Protein AF-A0A7R9MHJ0-F1 (afdb_monomer)

Sequence (118 aa):
MDYHQLRHLTTIITLITLLCNPLKVYGYSQGAPTRACATMVPGHGVPAQTGPADNYALQVEPINGGRDVSVSIVANTGHTFTGFMVQARHAANRQKLIDGVFNEDKHSQIRNCGTDRA

Mean predicted aligned error: 10.91 Å

pLDDT: mean 81.47, std 10.96, range [32.78, 94.31]

Foldseek 3Di:
DDPVVVVVVVVVVVVVVVVPDPPPDDADPVGDDLACLLVVDSVPPDDDDPDDPPFWDWDWAQDPNNPDIDIDIDGDPPDDDPDDRDFDADPVGRSHGDPDDDDDDPRDDDDNNDDPDD

Nearest PDB structures (foldseek):
  7o9m-assembly1_a  TM=5.094E-01  e=6.576E+00  Homo sapiens
  7l20-assembly1_a  TM=3.517E-01  e=1.719E+00  Homo sapiens
  7odt-assembly1_a  TM=3.332E-01  e=1.613E+00  Homo sapiens
  8xt3-assembly1_Lp  TM=3.287E-01  e=2.522E+00  Homo sapiens
  6vmi-assembly1_a  TM=3.223E-01  e=5.429E+00  Homo sapiens

Structure (mmCIF, N/CA/C/O backbone):
data_AF-A0A7R9MHJ0-F1
#
_entry.id   AF-A0A7R9MHJ0-F1
#
loop_
_atom_site.group_PDB
_atom_site.id
_a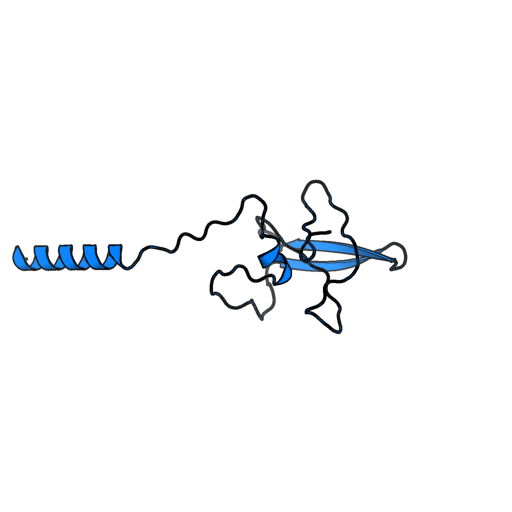tom_site.type_symbol
_atom_site.label_atom_id
_atom_site.label_alt_id
_atom_site.label_comp_id
_atom_site.label_asym_id
_atom_site.label_entity_id
_atom_site.label_seq_id
_atom_site.pdbx_PDB_ins_code
_atom_site.Cartn_x
_atom_site.Cartn_y
_atom_site.Cartn_z
_atom_site.occupancy
_atom_site.B_iso_or_equiv
_atom_site.auth_seq_id
_atom_site.auth_comp_id
_atom_site.auth_asym_id
_atom_site.auth_atom_id
_atom_site.pdbx_PDB_model_num
ATOM 1 N N . MET A 1 1 ? -33.064 -10.184 47.971 1.00 59.81 1 MET A N 1
ATOM 2 C CA . MET A 1 1 ? -31.744 -10.751 47.619 1.00 59.81 1 MET A CA 1
ATOM 3 C C . MET A 1 1 ? -30.946 -10.910 48.896 1.00 59.81 1 MET A C 1
ATOM 5 O O . MET A 1 1 ? -30.852 -9.945 49.639 1.00 59.81 1 MET A O 1
ATOM 9 N N . ASP A 1 2 ? -30.439 -12.111 49.163 1.00 82.69 2 ASP A N 1
ATOM 10 C CA . ASP A 1 2 ? -29.613 -12.404 50.341 1.00 82.69 2 ASP A CA 1
ATOM 11 C C . ASP A 1 2 ? -28.199 -11.812 50.168 1.00 82.69 2 ASP A C 1
ATOM 13 O O . ASP A 1 2 ? -27.657 -11.789 49.059 1.00 82.69 2 ASP A O 1
ATOM 17 N N . TYR A 1 3 ? -27.591 -11.347 51.259 1.00 77.62 3 TYR A N 1
ATOM 18 C CA . TYR A 1 3 ? -26.204 -10.888 51.319 1.00 77.62 3 TYR A CA 1
ATOM 19 C C . TYR A 1 3 ? -25.222 -11.938 50.772 1.00 77.62 3 TYR A C 1
ATOM 21 O O . TYR A 1 3 ? -24.262 -11.588 50.083 1.00 77.62 3 TYR A O 1
ATOM 29 N N . HIS A 1 4 ? -25.499 -13.229 50.988 1.00 75.56 4 HIS A N 1
ATOM 30 C CA . HIS A 1 4 ? -24.720 -14.316 50.391 1.00 75.56 4 HIS A CA 1
ATOM 31 C C . HIS A 1 4 ? -24.814 -14.337 48.858 1.00 75.56 4 HIS A C 1
ATOM 33 O O . HIS A 1 4 ? -23.789 -14.440 48.185 1.00 75.56 4 HIS A O 1
ATOM 39 N N . GLN A 1 5 ? -26.012 -14.159 48.295 1.00 76.75 5 GLN A N 1
ATOM 40 C CA . GLN A 1 5 ? -26.222 -14.083 46.842 1.00 76.75 5 GLN A CA 1
ATOM 41 C C . GLN A 1 5 ? -25.523 -12.859 46.233 1.00 76.75 5 GLN A C 1
ATOM 43 O O . GLN A 1 5 ? -24.905 -12.964 45.175 1.00 76.75 5 GLN A O 1
ATOM 48 N N . LEU A 1 6 ? -25.542 -11.716 46.929 1.00 78.44 6 LEU A N 1
ATOM 49 C CA . LEU A 1 6 ? -24.852 -10.499 46.493 1.00 78.44 6 LEU A CA 1
ATOM 50 C C . LEU A 1 6 ? -23.321 -10.660 46.517 1.00 78.44 6 LEU A C 1
ATOM 52 O O . LEU A 1 6 ? -22.657 -10.227 45.578 1.00 78.44 6 LEU A O 1
ATOM 56 N N . ARG A 1 7 ? -22.760 -11.333 47.538 1.00 85.44 7 ARG A N 1
ATOM 57 C CA . ARG A 1 7 ? -21.326 -11.680 47.613 1.00 85.44 7 ARG A CA 1
ATOM 58 C C . ARG A 1 7 ? -20.900 -12.622 46.491 1.00 85.44 7 ARG A C 1
ATOM 60 O O . ARG A 1 7 ? -19.832 -12.436 45.916 1.00 85.44 7 ARG A O 1
ATOM 67 N N . HIS A 1 8 ? -21.707 -13.628 46.167 1.00 83.00 8 HIS A N 1
ATOM 68 C CA . HIS A 1 8 ? -21.391 -14.542 45.069 1.00 83.00 8 HIS A CA 1
ATOM 69 C C . HIS A 1 8 ? -21.438 -13.833 43.715 1.00 83.00 8 HIS A C 1
ATOM 71 O O . HIS A 1 8 ? -20.518 -13.995 42.915 1.00 83.00 8 HIS A O 1
ATOM 77 N N . LEU A 1 9 ? -22.445 -12.986 43.492 1.00 84.88 9 LEU A N 1
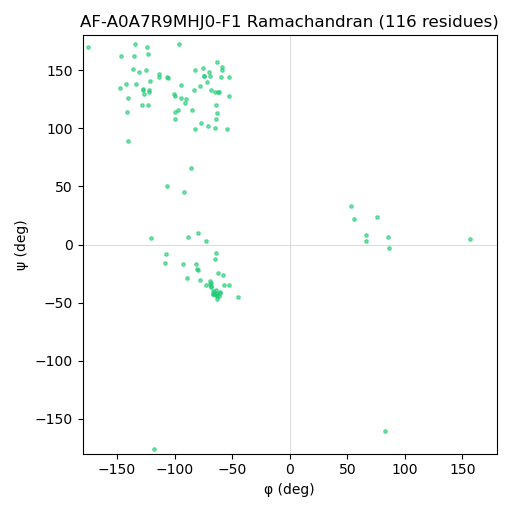ATOM 78 C CA . LEU A 1 9 ? -22.590 -12.231 42.252 1.00 84.88 9 LEU A CA 1
ATOM 79 C C . LEU A 1 9 ? -21.418 -11.262 42.026 1.00 84.88 9 LEU A C 1
ATOM 81 O O . LEU A 1 9 ? -20.855 -11.229 40.934 1.00 84.88 9 LEU A O 1
ATOM 85 N N . THR A 1 10 ? -20.992 -10.524 43.057 1.00 84.44 10 THR A N 1
ATOM 86 C CA . THR A 1 10 ? -19.829 -9.625 42.956 1.00 84.44 10 THR A CA 1
ATOM 87 C C . THR A 1 10 ? -18.530 -10.389 42.729 1.00 84.44 10 THR A C 1
ATOM 89 O O . THR A 1 10 ? -17.728 -9.981 41.890 1.00 84.44 10 THR A O 1
ATOM 92 N N . THR A 1 11 ? -18.337 -11.527 43.401 1.00 87.38 11 THR A N 1
ATOM 93 C CA . THR A 1 11 ? -17.151 -12.378 43.200 1.00 87.38 11 THR A CA 1
ATOM 94 C C . THR A 1 11 ? -17.083 -12.901 41.761 1.00 87.38 11 THR A C 1
ATOM 96 O O . THR A 1 11 ? -16.034 -12.810 41.128 1.00 87.38 11 THR A O 1
ATOM 99 N N . ILE A 1 12 ? -18.210 -13.366 41.206 1.00 89.44 12 ILE A N 1
ATOM 100 C CA . ILE A 1 12 ? -18.307 -13.844 39.817 1.00 89.44 12 ILE A CA 1
ATOM 101 C C . ILE A 1 12 ? -18.023 -12.713 38.821 1.00 89.44 12 ILE A C 1
ATOM 103 O O . ILE A 1 12 ? -17.213 -12.895 37.915 1.00 89.44 12 ILE A O 1
ATOM 107 N N . ILE A 1 13 ? -18.627 -11.533 39.002 1.00 85.94 13 ILE A N 1
ATOM 108 C CA . ILE A 1 13 ? -18.399 -10.376 38.119 1.00 85.94 13 ILE A CA 1
ATOM 109 C C . ILE A 1 13 ? -16.923 -9.954 38.142 1.00 85.94 13 ILE A C 1
ATOM 111 O O . ILE A 1 13 ? -16.354 -9.675 37.090 1.00 85.94 13 ILE A O 1
ATOM 115 N N . THR A 1 14 ? -16.285 -9.966 39.316 1.00 85.81 14 THR A N 1
ATOM 116 C CA . THR A 1 14 ? -14.863 -9.606 39.469 1.00 85.81 14 THR A CA 1
ATOM 117 C C . THR A 1 14 ? -13.936 -10.634 38.809 1.00 85.81 14 THR A C 1
ATOM 119 O O . THR A 1 14 ? -12.935 -10.266 38.203 1.00 85.81 14 THR A O 1
ATOM 122 N N . LEU A 1 15 ? -14.278 -11.927 38.868 1.00 86.00 15 LEU A N 1
ATOM 123 C CA . LEU A 1 15 ? -13.557 -12.986 38.151 1.00 86.00 15 LEU A CA 1
ATOM 124 C C . LEU A 1 15 ? -13.700 -12.848 36.628 1.00 86.00 15 LEU A C 1
ATOM 126 O O . LEU A 1 15 ? -12.712 -12.982 35.908 1.00 86.00 15 LEU A O 1
ATOM 130 N N . ILE A 1 16 ? -14.902 -12.536 36.134 1.00 84.12 16 ILE A N 1
ATOM 131 C CA . ILE A 1 16 ? -15.169 -12.362 34.699 1.00 84.12 16 ILE A CA 1
ATOM 132 C C . ILE A 1 16 ? -14.409 -11.155 34.133 1.00 84.12 16 ILE A C 1
ATOM 134 O O . ILE A 1 16 ? -13.823 -11.262 33.058 1.00 84.12 16 ILE A O 1
ATOM 138 N N . THR A 1 17 ? -14.360 -10.022 34.839 1.00 80.12 17 THR A N 1
ATOM 139 C CA . THR A 1 17 ? -13.605 -8.844 34.374 1.00 80.12 17 THR A CA 1
ATOM 140 C C . THR A 1 17 ? -12.093 -9.069 34.386 1.00 80.12 17 THR A C 1
ATOM 142 O O . THR A 1 17 ? -11.410 -8.571 33.493 1.00 80.12 17 THR A O 1
ATOM 145 N N . LEU A 1 18 ? -11.565 -9.860 35.329 1.00 78.19 18 LEU A N 1
ATOM 146 C CA . LEU A 1 18 ? -10.147 -10.239 35.359 1.00 78.19 18 LEU A CA 1
ATOM 147 C C . LEU A 1 18 ? -9.767 -11.172 34.191 1.00 78.19 18 LEU A C 1
ATOM 149 O O . LEU A 1 18 ? -8.667 -11.070 33.646 1.00 78.19 18 LEU A O 1
ATOM 153 N N . LEU A 1 19 ? -10.681 -12.062 33.790 1.00 79.44 19 LEU A N 1
ATOM 154 C CA . LEU A 1 19 ? -10.499 -12.994 32.670 1.00 79.44 19 LEU A CA 1
ATOM 155 C C . LEU A 1 19 ? -10.683 -12.321 31.298 1.00 79.44 19 LEU A C 1
ATOM 157 O O . LEU A 1 19 ? -10.013 -12.695 30.34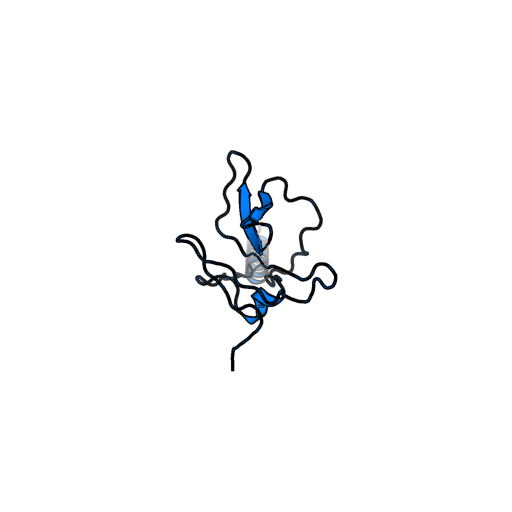0 1.00 79.44 19 LEU A O 1
ATOM 161 N N . CYS A 1 20 ? -11.531 -11.294 31.202 1.00 70.31 20 CYS A N 1
ATOM 162 C CA . CYS A 1 20 ? -11.790 -10.532 29.975 1.00 70.31 20 CYS A CA 1
ATOM 163 C C . CYS A 1 20 ? -10.890 -9.293 29.827 1.00 70.31 20 CYS A C 1
ATOM 165 O O . CYS A 1 20 ? -11.372 -8.223 29.457 1.00 70.31 20 CYS A O 1
ATOM 167 N N . ASN A 1 21 ? -9.582 -9.408 30.080 1.00 66.56 21 ASN A N 1
ATOM 168 C CA . ASN A 1 21 ? -8.657 -8.338 29.701 1.00 66.56 21 ASN A CA 1
ATOM 169 C C . ASN A 1 21 ? -8.666 -8.197 28.168 1.00 66.56 21 ASN A C 1
ATOM 171 O O . ASN A 1 21 ? -8.217 -9.123 27.485 1.00 66.56 21 ASN A O 1
ATOM 175 N N . PRO A 1 22 ? -9.153 -7.078 27.591 1.00 64.56 22 PRO A N 1
ATOM 176 C CA . PRO A 1 22 ? -9.036 -6.888 26.158 1.00 64.56 22 PRO A CA 1
ATOM 177 C C . PRO A 1 22 ? -7.544 -6.803 25.844 1.00 64.56 22 PRO A C 1
ATOM 179 O O . PRO A 1 22 ? -6.844 -5.935 26.372 1.00 64.56 22 PRO A O 1
ATOM 182 N N . LEU A 1 23 ? -7.048 -7.718 25.011 1.00 62.88 23 LEU A N 1
ATOM 183 C CA . LEU A 1 23 ? -5.711 -7.630 24.436 1.00 62.88 23 LEU A CA 1
ATOM 184 C C . LEU A 1 23 ? -5.601 -6.272 23.738 1.00 62.88 23 LEU A C 1
ATOM 186 O O . LEU A 1 23 ? -6.115 -6.078 22.637 1.00 62.88 23 LEU A O 1
ATOM 190 N N . LYS A 1 24 ? -4.975 -5.299 24.406 1.00 60.62 24 LYS A N 1
ATOM 191 C CA . LYS A 1 24 ? -4.668 -4.007 23.800 1.00 60.62 24 LYS A CA 1
ATOM 192 C C . LYS A 1 24 ? -3.556 -4.250 22.795 1.00 60.62 24 LYS A C 1
ATOM 194 O O . LYS A 1 24 ? -2.399 -4.412 23.176 1.00 60.62 24 LYS A O 1
ATOM 199 N N . VAL A 1 25 ? -3.916 -4.308 21.519 1.00 61.09 25 VAL A N 1
ATOM 200 C CA . VAL A 1 25 ? -2.930 -4.356 20.444 1.00 61.09 25 VAL A CA 1
ATOM 201 C C . VAL A 1 25 ? -2.527 -2.924 20.120 1.00 61.09 25 VAL A C 1
ATOM 203 O O . VAL A 1 25 ? -3.355 -2.112 19.711 1.00 61.09 25 VAL A O 1
ATOM 206 N N . TYR A 1 26 ? -1.260 -2.598 20.354 1.00 61.72 26 TYR A N 1
ATOM 207 C CA . TYR A 1 26 ? -0.709 -1.285 20.041 1.00 61.72 26 TYR A CA 1
ATOM 208 C C . TYR A 1 26 ? -0.141 -1.302 18.622 1.00 61.72 26 TYR A C 1
ATOM 210 O O . TYR A 1 26 ? 0.745 -2.096 18.310 1.00 61.72 26 TYR A O 1
ATOM 218 N N . GLY A 1 27 ? -0.648 -0.419 17.762 1.00 66.81 27 GLY A N 1
ATOM 219 C CA . GLY A 1 27 ? -0.001 -0.112 16.490 1.00 66.81 27 GLY A CA 1
ATOM 220 C C . GLY A 1 27 ? 1.237 0.756 16.717 1.00 66.81 27 GLY A C 1
ATOM 221 O O . GLY A 1 27 ? 1.249 1.612 17.601 1.00 66.81 27 GLY A O 1
ATOM 222 N N . TYR A 1 28 ? 2.281 0.560 15.916 1.00 73.12 28 TYR A N 1
ATOM 223 C CA . TYR A 1 28 ? 3.446 1.441 15.938 1.00 73.12 28 TYR A CA 1
ATOM 224 C C . TYR A 1 28 ? 3.128 2.736 15.185 1.00 73.12 28 TYR A C 1
ATOM 226 O O . TYR A 1 28 ? 2.583 2.693 14.082 1.00 73.12 28 TYR A O 1
ATOM 234 N N . SER A 1 29 ? 3.527 3.886 15.737 1.00 72.56 29 SER A N 1
ATOM 235 C CA . SER A 1 29 ? 3.364 5.197 15.082 1.00 72.56 29 SER A CA 1
ATOM 236 C C . SER A 1 29 ? 4.044 5.268 13.712 1.00 72.56 29 SER A C 1
ATOM 238 O O . SER A 1 29 ? 3.603 6.004 12.837 1.00 72.56 29 SER A O 1
ATOM 240 N N . GLN A 1 30 ? 5.082 4.453 13.510 1.00 73.44 30 GLN A N 1
ATOM 241 C CA . GLN A 1 30 ? 5.834 4.356 12.261 1.00 73.44 30 GLN A CA 1
ATOM 242 C C . GLN A 1 30 ? 5.254 3.347 11.255 1.00 73.44 30 GLN A C 1
ATOM 244 O O . GLN A 1 30 ? 5.872 3.108 10.213 1.00 73.44 30 GLN A O 1
ATOM 249 N N . GLY A 1 31 ? 4.085 2.765 11.533 1.00 74.81 31 GLY A N 1
ATOM 250 C CA . GLY A 1 31 ? 3.462 1.737 10.698 1.00 74.81 31 GLY A CA 1
ATOM 251 C C . GLY A 1 31 ? 4.016 0.332 10.958 1.00 74.81 31 GLY A C 1
ATOM 252 O O . GLY A 1 31 ? 4.575 0.053 12.015 1.00 74.81 31 GLY A O 1
ATOM 253 N N . ALA A 1 32 ? 3.832 -0.588 10.009 1.00 77.00 32 ALA A N 1
ATOM 254 C CA . ALA A 1 32 ? 4.217 -1.987 10.194 1.00 77.00 32 ALA A CA 1
ATOM 255 C C . ALA A 1 32 ? 5.743 -2.147 10.406 1.00 77.00 32 ALA A C 1
ATOM 257 O O . ALA A 1 32 ? 6.521 -1.628 9.601 1.00 77.00 32 ALA A O 1
ATOM 258 N N . PRO A 1 33 ? 6.195 -2.897 11.432 1.00 77.81 33 PRO A N 1
ATOM 259 C CA . PRO A 1 33 ? 7.611 -3.219 11.613 1.00 77.81 33 PRO A CA 1
ATOM 260 C C . PRO A 1 33 ? 8.188 -3.960 10.405 1.00 77.81 33 PRO A C 1
ATOM 262 O O . PRO A 1 33 ? 7.488 -4.769 9.796 1.00 77.81 33 PRO A O 1
ATOM 265 N N . THR A 1 34 ? 9.486 -3.793 10.133 1.00 76.56 34 THR A N 1
ATOM 266 C CA . THR A 1 34 ? 10.215 -4.435 9.017 1.00 76.56 34 THR A CA 1
ATOM 267 C C . THR A 1 34 ? 9.905 -5.928 8.863 1.00 76.56 34 THR A C 1
ATOM 269 O O . THR A 1 34 ? 9.609 -6.407 7.769 1.00 76.56 34 THR A O 1
ATOM 272 N N . ARG A 1 35 ? 9.899 -6.672 9.978 1.00 73.00 35 ARG A N 1
ATOM 273 C CA . ARG A 1 35 ? 9.635 -8.122 9.985 1.00 73.00 35 ARG A CA 1
ATOM 274 C C . ARG A 1 35 ? 8.187 -8.486 9.645 1.00 73.00 35 ARG A C 1
ATOM 276 O O . ARG A 1 35 ? 7.949 -9.545 9.077 1.00 73.00 35 ARG A O 1
ATOM 283 N N . ALA A 1 36 ? 7.229 -7.630 9.998 1.00 77.31 36 ALA A N 1
ATOM 284 C CA . ALA A 1 36 ? 5.805 -7.863 9.761 1.00 77.31 36 ALA A CA 1
ATOM 285 C C . ALA A 1 36 ? 5.354 -7.322 8.399 1.00 77.31 36 ALA A C 1
ATOM 287 O O . ALA A 1 36 ? 4.427 -7.853 7.788 1.00 77.31 36 ALA A O 1
ATOM 288 N N . CYS A 1 37 ? 6.018 -6.280 7.891 1.00 81.88 37 CYS A N 1
ATOM 289 C CA . CYS A 1 37 ? 5.618 -5.685 6.629 1.00 81.88 37 CYS A CA 1
ATOM 290 C C . CYS A 1 37 ? 5.896 -6.630 5.453 1.00 81.88 37 CYS A C 1
ATOM 292 O O . CYS A 1 37 ? 5.055 -6.737 4.570 1.00 81.88 37 CYS A O 1
ATOM 294 N N . ALA A 1 38 ? 6.969 -7.433 5.486 1.00 81.06 38 ALA A N 1
ATOM 295 C CA . ALA A 1 38 ? 7.246 -8.452 4.463 1.00 81.06 38 ALA A CA 1
ATOM 296 C C . ALA A 1 38 ? 6.114 -9.487 4.288 1.00 81.06 38 ALA A C 1
ATOM 298 O O . ALA A 1 38 ? 5.855 -9.939 3.172 1.00 81.06 38 ALA A O 1
ATOM 299 N N . THR A 1 39 ? 5.423 -9.860 5.369 1.00 80.81 39 THR A N 1
ATOM 300 C CA . THR A 1 39 ? 4.337 -10.852 5.327 1.00 80.81 39 THR A CA 1
ATOM 301 C C . THR A 1 39 ? 2.960 -10.223 5.130 1.00 80.81 39 THR A C 1
ATOM 303 O O . THR A 1 39 ? 2.035 -10.935 4.753 1.00 80.81 39 THR A O 1
ATOM 306 N N . MET A 1 40 ? 2.812 -8.911 5.362 1.00 80.62 40 MET A N 1
ATOM 307 C CA . MET A 1 40 ? 1.519 -8.211 5.432 1.00 80.62 40 MET A CA 1
ATOM 308 C C . MET A 1 40 ? 0.561 -8.814 6.477 1.00 80.62 40 MET A C 1
ATOM 310 O O . MET A 1 40 ? -0.650 -8.626 6.383 1.00 80.62 40 MET A O 1
ATOM 314 N N . VAL A 1 41 ? 1.077 -9.544 7.475 1.00 78.94 41 VAL A N 1
ATOM 315 C CA . VAL A 1 41 ? 0.260 -10.174 8.521 1.00 78.94 41 VAL A CA 1
ATOM 316 C C . VAL A 1 41 ? 0.297 -9.293 9.771 1.00 78.94 41 VAL A C 1
ATOM 318 O O . VAL A 1 41 ? 1.320 -9.267 10.457 1.00 78.94 41 VAL A O 1
ATOM 321 N N . PRO A 1 42 ? -0.799 -8.592 10.121 1.00 69.94 42 PRO A N 1
ATOM 322 C CA . PRO A 1 42 ? -0.811 -7.672 11.259 1.00 69.94 42 PRO A CA 1
ATOM 323 C C . PRO A 1 42 ? -0.807 -8.376 12.629 1.00 69.94 42 PRO A C 1
ATOM 325 O O . PRO A 1 42 ? -0.879 -7.715 13.654 1.00 69.94 42 PRO A O 1
ATOM 328 N N . GLY A 1 43 ? -0.734 -9.711 12.689 1.00 71.69 43 GLY A N 1
ATOM 329 C CA . GLY A 1 43 ? -0.691 -10.459 13.954 1.00 71.69 43 GLY A CA 1
ATOM 330 C C . GLY A 1 43 ? -1.975 -10.365 14.791 1.00 71.69 43 GLY A C 1
ATOM 331 O O . GLY A 1 43 ? -2.007 -10.848 15.915 1.00 71.69 43 GLY A O 1
ATOM 332 N N . HIS A 1 44 ? -3.048 -9.783 14.248 1.00 70.12 44 HIS A N 1
ATOM 333 C CA . HIS A 1 44 ? -4.321 -9.544 14.939 1.00 70.12 44 HIS A CA 1
ATOM 334 C C . HIS A 1 44 ? -5.229 -10.785 15.034 1.00 70.12 44 HIS A C 1
ATOM 336 O O . HIS A 1 44 ? -6.396 -10.662 15.390 1.00 70.12 44 HIS A O 1
ATOM 342 N N . GLY A 1 45 ? -4.729 -11.975 14.677 1.00 72.81 45 GLY A N 1
ATOM 343 C CA . GLY A 1 45 ? -5.470 -13.241 14.771 1.00 72.81 45 GLY A CA 1
ATOM 344 C C . GLY A 1 45 ? -6.684 -13.367 13.842 1.00 72.81 45 GLY A C 1
ATOM 345 O O . GLY A 1 45 ? -7.378 -14.378 13.889 1.00 72.81 45 GLY A O 1
ATOM 346 N N . VAL A 1 46 ? -6.940 -12.370 12.992 1.00 79.25 46 VAL A N 1
ATOM 347 C CA . VAL A 1 46 ? -8.015 -12.392 11.998 1.00 79.25 46 VAL A CA 1
ATOM 348 C C . VAL A 1 46 ? -7.482 -12.882 10.648 1.00 79.25 46 VAL A C 1
ATOM 350 O O . VAL A 1 46 ? -6.389 -12.469 10.242 1.00 79.25 46 VAL A O 1
ATOM 353 N N . PRO A 1 47 ? -8.217 -13.757 9.939 1.00 80.75 47 PRO A N 1
ATOM 354 C CA . PRO A 1 47 ? -7.856 -14.155 8.586 1.00 80.75 47 PRO A CA 1
ATOM 355 C C . PRO A 1 47 ? -7.796 -12.957 7.636 1.00 80.75 47 PRO A C 1
ATOM 357 O O . PRO A 1 47 ? -8.499 -11.962 7.818 1.00 80.75 47 PRO A O 1
ATOM 360 N N . ALA A 1 48 ? -6.977 -13.076 6.592 1.00 80.56 48 ALA A N 1
ATOM 361 C CA . ALA A 1 48 ? -6.972 -12.102 5.510 1.00 80.56 48 ALA A CA 1
ATOM 362 C C . ALA A 1 48 ? -8.355 -12.032 4.846 1.00 80.56 48 ALA A C 1
ATOM 364 O O . ALA A 1 48 ? -9.029 -13.051 4.676 1.00 80.56 48 ALA A O 1
ATOM 365 N N . GLN A 1 49 ? -8.753 -10.830 4.435 1.00 82.31 49 GLN A N 1
ATOM 366 C CA . GLN A 1 49 ? -9.954 -10.648 3.630 1.00 82.31 49 GLN A CA 1
ATOM 367 C C . GLN A 1 49 ? -9.803 -11.390 2.293 1.00 82.31 49 GLN A C 1
ATOM 369 O O . GLN A 1 49 ? -8.787 -11.252 1.612 1.00 82.31 49 GLN A O 1
ATOM 374 N N . THR A 1 50 ? -10.817 -12.169 1.914 1.00 82.81 50 THR A N 1
ATOM 375 C CA . THR A 1 50 ? -10.834 -12.961 0.669 1.00 82.81 50 THR A CA 1
ATOM 376 C C . THR A 1 50 ? -11.792 -12.417 -0.393 1.00 82.81 50 THR A C 1
ATOM 378 O O . THR A 1 50 ? -11.683 -12.802 -1.555 1.00 82.81 50 THR A O 1
ATOM 381 N N . GLY A 1 51 ? -12.719 -11.534 -0.010 1.00 81.06 51 GLY A N 1
ATOM 382 C CA . GLY A 1 51 ? -13.671 -10.880 -0.908 1.00 81.06 51 GLY A CA 1
ATOM 383 C C . GLY A 1 51 ? -13.221 -9.486 -1.369 1.00 81.06 51 GLY A C 1
ATOM 384 O O . GLY A 1 51 ? -12.225 -8.958 -0.857 1.00 81.06 51 GLY A O 1
ATOM 385 N N . PRO A 1 52 ? -13.955 -8.875 -2.317 1.00 76.31 52 PRO A N 1
ATOM 386 C CA . PRO A 1 52 ? -13.724 -7.499 -2.747 1.00 76.31 52 PRO A CA 1
ATOM 387 C C . PRO A 1 52 ? -13.702 -6.530 -1.562 1.00 76.31 52 PRO A C 1
ATOM 389 O O . PRO A 1 52 ? -14.427 -6.701 -0.584 1.00 76.31 52 PRO A O 1
ATOM 392 N N . ALA A 1 53 ? -12.850 -5.510 -1.638 1.00 80.44 53 ALA A N 1
ATOM 393 C CA . ALA A 1 53 ? -12.954 -4.370 -0.742 1.00 80.44 53 ALA A CA 1
ATOM 394 C C . ALA A 1 53 ? -14.011 -3.424 -1.321 1.00 80.44 53 ALA A C 1
ATOM 396 O O . ALA A 1 53 ? -13.724 -2.671 -2.244 1.00 80.44 53 ALA A O 1
ATOM 397 N N . ASP A 1 54 ? -15.235 -3.472 -0.796 1.00 80.19 54 ASP A N 1
ATOM 398 C CA . ASP A 1 54 ? -16.364 -2.743 -1.395 1.00 80.19 54 ASP A CA 1
ATOM 399 C C . ASP A 1 54 ? -16.170 -1.221 -1.404 1.00 80.19 54 ASP A C 1
ATOM 401 O O . ASP A 1 54 ? -16.737 -0.536 -2.247 1.00 80.19 54 ASP A O 1
ATOM 405 N N . ASN A 1 55 ? -15.344 -0.694 -0.494 1.00 87.75 55 ASN A N 1
ATOM 406 C CA . ASN A 1 55 ? -15.165 0.744 -0.281 1.00 87.75 55 ASN A CA 1
ATOM 407 C C . ASN A 1 55 ? -13.834 1.304 -0.788 1.00 87.75 55 ASN A C 1
ATOM 409 O O . ASN A 1 55 ? -13.658 2.523 -0.759 1.00 87.75 55 ASN A O 1
ATOM 413 N N . TYR A 1 56 ? -12.900 0.447 -1.211 1.00 90.19 56 TYR A N 1
ATOM 414 C CA . TYR A 1 56 ? -11.551 0.860 -1.597 1.00 90.19 56 TYR A CA 1
ATOM 415 C C . TYR A 1 56 ? -11.051 0.058 -2.794 1.00 90.19 56 TYR A C 1
ATOM 417 O O . TYR A 1 56 ? -11.186 -1.163 -2.824 1.00 90.19 56 TYR A O 1
ATOM 425 N N . ALA A 1 57 ? -10.395 0.721 -3.742 1.00 88.69 57 ALA A N 1
ATOM 426 C CA . ALA A 1 57 ? -9.785 0.058 -4.887 1.00 88.69 57 ALA A CA 1
ATOM 427 C C . ALA A 1 57 ? -8.339 0.506 -5.096 1.00 88.69 57 ALA A C 1
ATOM 429 O O . ALA A 1 57 ? -7.972 1.649 -4.821 1.00 88.69 57 ALA A O 1
ATOM 430 N N . LEU A 1 58 ? -7.527 -0.416 -5.613 1.00 89.44 58 LEU A N 1
ATOM 431 C 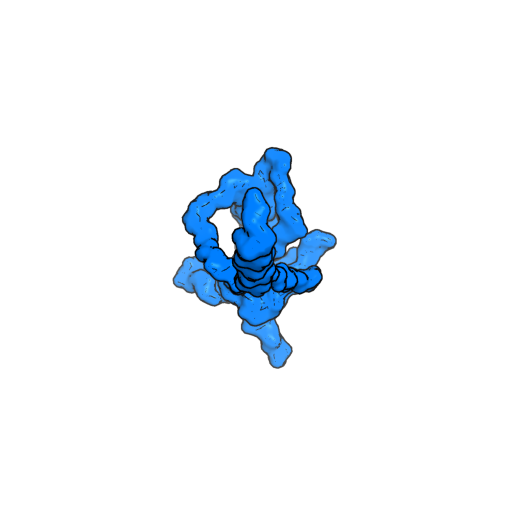CA . LEU A 1 58 ? -6.189 -0.125 -6.108 1.00 89.44 58 LEU A CA 1
ATOM 432 C C . LEU A 1 58 ? -6.267 0.054 -7.625 1.00 89.44 58 LEU A C 1
ATOM 434 O O . LEU A 1 58 ? -6.595 -0.890 -8.343 1.00 89.44 58 LEU A O 1
ATOM 438 N N . GLN A 1 59 ? -5.967 1.254 -8.102 1.00 91.50 59 GLN A N 1
ATOM 439 C CA . GLN A 1 59 ? -5.848 1.563 -9.522 1.00 91.50 59 GLN A CA 1
ATOM 440 C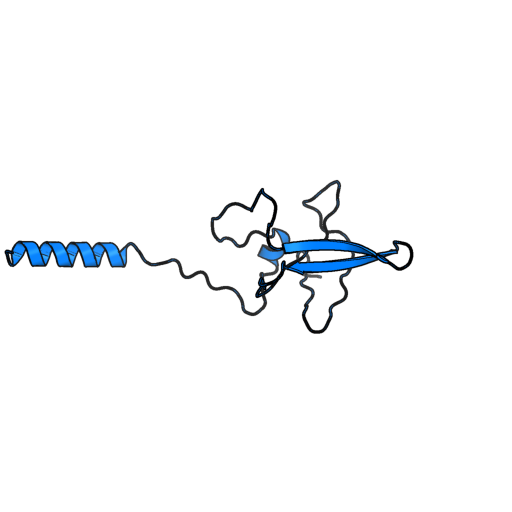 C . GLN A 1 59 ? -4.368 1.594 -9.892 1.00 91.50 59 GLN A C 1
ATOM 442 O O . GLN A 1 59 ? -3.566 2.230 -9.207 1.00 91.50 59 GLN A O 1
ATOM 447 N N . VAL A 1 60 ? -4.007 0.867 -10.947 1.00 91.50 60 VAL A N 1
ATOM 448 C CA . VAL A 1 60 ? -2.628 0.761 -11.430 1.00 91.50 60 VAL A CA 1
ATOM 449 C C . VAL A 1 60 ? -2.617 1.077 -12.914 1.00 91.50 60 VAL A C 1
ATOM 451 O O . VAL A 1 60 ? -3.266 0.383 -13.695 1.00 91.50 60 VAL A O 1
ATOM 454 N N . GLU A 1 61 ? -1.870 2.105 -13.296 1.00 94.06 61 GLU A N 1
ATOM 455 C CA . GLU A 1 61 ? -1.816 2.592 -14.674 1.00 94.06 61 GLU A CA 1
ATOM 456 C C . GLU A 1 61 ? -0.365 2.659 -15.162 1.00 94.06 61 GLU A C 1
ATOM 458 O O . GLU A 1 61 ? 0.485 3.231 -14.473 1.00 94.06 61 GLU A O 1
ATOM 463 N N . PRO A 1 62 ? -0.037 2.090 -16.336 1.00 93.75 62 PRO A N 1
ATOM 464 C CA . PRO A 1 62 ? 1.289 2.236 -16.914 1.00 93.75 62 PRO A CA 1
ATOM 465 C C . PRO A 1 62 ? 1.508 3.683 -17.358 1.00 93.75 62 PRO A C 1
ATOM 467 O O . PRO A 1 62 ? 0.689 4.266 -18.067 1.00 93.75 62 PRO A O 1
ATOM 470 N N . ILE A 1 63 ? 2.655 4.244 -16.996 1.00 94.31 63 ILE A N 1
ATOM 471 C CA . ILE A 1 63 ? 3.087 5.580 -17.414 1.00 94.31 63 ILE A CA 1
ATOM 472 C C . ILE A 1 63 ? 4.461 5.481 -18.088 1.00 94.31 63 ILE A C 1
ATOM 474 O O . ILE A 1 63 ? 5.098 4.426 -18.091 1.00 94.31 63 ILE A O 1
ATOM 478 N N . ASN A 1 64 ? 4.925 6.564 -18.716 1.00 91.88 64 ASN A N 1
ATOM 479 C CA . ASN A 1 64 ? 6.257 6.625 -19.341 1.00 91.88 64 ASN A CA 1
ATOM 480 C C . ASN A 1 64 ? 6.544 5.487 -20.345 1.00 91.88 64 ASN A C 1
ATOM 482 O O . ASN A 1 64 ? 7.686 5.027 -20.472 1.00 91.88 64 ASN A O 1
ATOM 486 N N . GLY A 1 65 ? 5.504 5.033 -21.055 1.00 90.12 65 GLY A N 1
ATOM 487 C CA . GLY A 1 65 ? 5.580 3.914 -21.999 1.00 90.12 65 GLY A CA 1
ATOM 488 C C . GLY A 1 65 ? 5.640 2.534 -21.335 1.00 90.12 65 GLY A C 1
ATOM 489 O O . GLY A 1 65 ? 6.173 1.606 -21.932 1.00 90.12 65 GLY A O 1
ATOM 490 N N . GLY A 1 66 ? 5.145 2.400 -20.099 1.00 88.38 66 GLY A N 1
ATOM 491 C CA . GLY A 1 66 ? 5.125 1.141 -19.344 1.00 88.38 66 GLY A CA 1
ATOM 492 C C . GLY A 1 66 ? 6.408 0.846 -18.566 1.00 88.38 66 GLY A C 1
ATOM 493 O O . GLY A 1 66 ? 6.533 -0.235 -17.99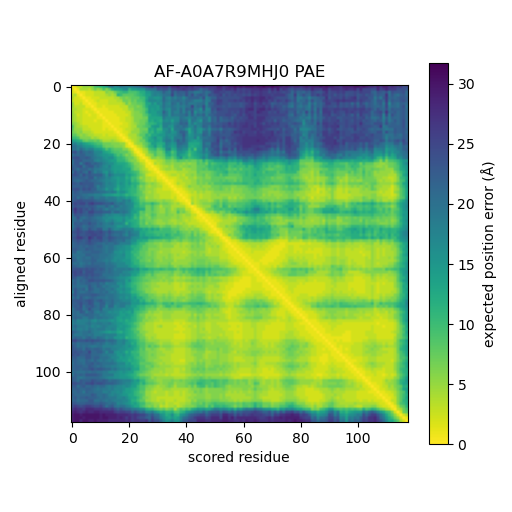9 1.00 88.38 66 GLY A O 1
ATOM 494 N N . ARG A 1 67 ? 7.356 1.791 -18.532 1.00 88.50 67 ARG A N 1
ATOM 495 C CA . ARG A 1 67 ? 8.564 1.690 -17.697 1.00 88.50 67 ARG A CA 1
ATOM 496 C C . ARG A 1 67 ? 8.254 1.884 -16.219 1.00 88.50 67 ARG A C 1
ATOM 498 O O . ARG A 1 67 ? 8.849 1.210 -15.388 1.00 88.50 67 ARG A O 1
ATOM 505 N N . ASP A 1 68 ? 7.289 2.752 -15.936 1.00 92.31 68 ASP A N 1
ATOM 506 C CA . ASP A 1 68 ? 6.826 3.042 -14.588 1.00 92.31 68 ASP A CA 1
ATOM 507 C C . ASP A 1 68 ? 5.322 2.776 -14.491 1.00 92.31 68 ASP A C 1
ATOM 509 O O . ASP A 1 68 ? 4.607 2.700 -15.498 1.00 92.31 68 ASP A O 1
ATOM 513 N N . VAL A 1 69 ? 4.831 2.672 -13.260 1.00 92.25 69 VAL A N 1
ATOM 514 C CA . VAL A 1 69 ? 3.405 2.532 -12.966 1.00 92.25 69 VAL A CA 1
ATOM 515 C C . VAL A 1 69 ? 2.976 3.587 -11.957 1.00 92.25 69 VAL A C 1
ATOM 517 O O . VAL A 1 69 ? 3.639 3.800 -10.943 1.00 92.25 69 VAL A O 1
ATOM 520 N N . SER A 1 70 ? 1.852 4.240 -12.234 1.00 92.44 70 SER A N 1
ATOM 521 C CA . SER A 1 70 ? 1.135 5.046 -11.254 1.00 92.44 70 SER A CA 1
ATOM 522 C C . SER A 1 70 ? 0.242 4.128 -10.428 1.00 92.44 70 SER A C 1
ATOM 524 O O . SER A 1 70 ? -0.458 3.280 -10.983 1.00 92.44 70 SER A O 1
ATOM 526 N N . VAL A 1 71 ? 0.277 4.279 -9.105 1.00 91.06 71 VAL A N 1
ATOM 527 C CA . VAL A 1 71 ? -0.523 3.482 -8.170 1.00 91.06 71 VAL A CA 1
ATOM 528 C C . VAL A 1 71 ? -1.365 4.431 -7.330 1.00 91.06 71 VAL A C 1
ATOM 530 O O . VAL A 1 71 ? -0.824 5.269 -6.614 1.00 91.06 71 VAL A O 1
ATOM 533 N N . SER A 1 72 ? -2.685 4.284 -7.403 1.00 91.12 72 SER A N 1
ATOM 534 C CA . SER A 1 72 ? -3.646 5.091 -6.648 1.00 91.12 72 SER A CA 1
ATOM 535 C C . SER A 1 72 ? -4.531 4.202 -5.782 1.00 91.12 72 SER A C 1
ATOM 537 O O . SER A 1 72 ? -5.072 3.202 -6.254 1.00 91.12 72 SER A O 1
ATOM 539 N N . ILE A 1 73 ? -4.699 4.573 -4.512 1.00 90.31 73 ILE A N 1
ATOM 540 C CA . ILE A 1 73 ? -5.702 3.974 -3.625 1.00 90.31 73 ILE A CA 1
ATOM 541 C C . ILE A 1 73 ? -6.888 4.923 -3.595 1.00 90.31 73 ILE A C 1
ATOM 543 O O . ILE A 1 73 ? -6.781 6.044 -3.098 1.00 90.31 73 ILE A O 1
ATOM 547 N N . VAL A 1 74 ? -8.013 4.473 -4.131 1.00 90.06 74 VAL A N 1
ATOM 548 C CA . VAL A 1 74 ? -9.241 5.262 -4.195 1.00 90.06 74 VAL A CA 1
ATOM 549 C C . VAL A 1 74 ? -10.250 4.733 -3.189 1.00 90.06 74 VAL A C 1
ATOM 551 O O . VAL A 1 74 ? -10.323 3.528 -2.954 1.00 90.06 74 VAL A O 1
ATOM 554 N N . ALA A 1 75 ? -11.021 5.640 -2.596 1.00 91.38 75 ALA A N 1
ATOM 555 C CA . ALA A 1 75 ? -12.129 5.316 -1.710 1.00 91.38 75 ALA A CA 1
ATOM 556 C C . ALA A 1 75 ? -13.452 5.745 -2.353 1.00 91.38 75 ALA A C 1
ATOM 558 O O . ALA A 1 75 ? -13.503 6.758 -3.057 1.00 91.38 75 ALA A O 1
ATOM 559 N N . ASN A 1 76 ? -14.524 5.000 -2.090 1.00 89.25 76 ASN A N 1
ATOM 560 C CA . ASN A 1 76 ? -15.869 5.408 -2.487 1.00 89.25 76 ASN A CA 1
ATOM 561 C C . ASN A 1 76 ? -16.279 6.710 -1.783 1.00 89.25 76 ASN A C 1
ATOM 563 O O . ASN A 1 76 ? -15.783 7.043 -0.704 1.00 89.25 76 ASN A O 1
ATOM 567 N N . THR A 1 77 ? -17.229 7.440 -2.370 1.00 87.38 77 THR A N 1
ATOM 568 C CA . THR A 1 77 ? -17.753 8.685 -1.794 1.00 87.38 77 THR A CA 1
ATOM 569 C C . THR A 1 77 ? -18.214 8.478 -0.349 1.00 87.38 77 THR A C 1
ATOM 571 O O . THR A 1 77 ? -19.004 7.584 -0.066 1.00 87.38 77 THR A O 1
ATOM 574 N N . GLY A 1 78 ? -17.724 9.321 0.564 1.00 89.19 78 GLY A N 1
ATOM 575 C CA . GLY A 1 78 ? -18.050 9.249 1.992 1.00 89.19 78 GLY A CA 1
ATOM 576 C C . GLY A 1 78 ? -17.169 8.300 2.812 1.00 89.19 78 GLY A C 1
ATOM 577 O O . GLY A 1 78 ? -17.310 8.268 4.032 1.00 89.19 78 GLY A O 1
ATOM 578 N N . HIS A 1 79 ? -16.235 7.579 2.183 1.00 89.94 79 HIS A N 1
ATOM 579 C CA . HIS A 1 79 ? -15.281 6.709 2.867 1.00 89.94 79 HIS A CA 1
ATOM 580 C C . HIS A 1 79 ? -13.879 7.318 2.892 1.00 89.94 79 HIS A C 1
ATOM 582 O O . HIS A 1 79 ? -13.423 7.937 1.932 1.00 89.94 79 HIS A O 1
ATOM 588 N N . THR A 1 80 ? -13.175 7.110 4.000 1.00 89.88 80 THR A N 1
ATOM 589 C CA . THR A 1 80 ? -11.777 7.505 4.182 1.00 89.88 80 THR A CA 1
ATOM 590 C C . THR A 1 80 ? -11.015 6.373 4.858 1.00 89.88 80 THR A C 1
ATOM 592 O O . THR A 1 80 ? -11.583 5.588 5.617 1.00 89.88 80 THR A O 1
ATOM 595 N N . PHE A 1 81 ? -9.716 6.285 4.587 1.00 86.00 81 PHE A N 1
ATOM 596 C CA . PHE A 1 81 ? -8.808 5.391 5.298 1.00 86.00 81 PHE A CA 1
ATOM 597 C C . PHE A 1 81 ? -7.807 6.220 6.105 1.00 86.00 81 PHE A C 1
ATOM 599 O O . PHE A 1 81 ? -7.362 7.279 5.670 1.00 86.00 81 PHE A O 1
ATOM 606 N N . THR A 1 82 ? -7.434 5.731 7.287 1.00 83.81 82 THR A N 1
ATOM 607 C CA . THR A 1 82 ? -6.469 6.416 8.167 1.00 83.81 82 THR A CA 1
ATOM 608 C C . THR A 1 82 ? -5.019 6.168 7.745 1.00 83.81 82 THR A C 1
ATOM 610 O O . THR A 1 82 ? -4.122 6.923 8.102 1.00 83.81 82 THR A O 1
ATOM 613 N N . GLY A 1 83 ? -4.773 5.099 6.990 1.00 84.31 83 GLY A N 1
ATOM 614 C CA . GLY A 1 83 ? -3.449 4.739 6.504 1.00 84.31 83 GLY A CA 1
ATOM 615 C C . GLY A 1 83 ? -3.503 3.543 5.566 1.00 84.31 83 GLY A C 1
ATOM 616 O O . GLY A 1 83 ? -4.533 2.880 5.442 1.00 84.31 83 GLY A O 1
ATOM 617 N N . PHE A 1 84 ? -2.382 3.275 4.906 1.00 87.00 84 PHE A N 1
ATOM 618 C CA . PHE A 1 84 ? -2.251 2.187 3.949 1.00 87.00 84 PHE A CA 1
ATOM 619 C C . PHE A 1 84 ? -0.846 1.588 3.978 1.00 87.00 84 PHE A C 1
ATOM 621 O O . PHE A 1 84 ? 0.107 2.193 4.467 1.00 87.00 84 PHE A O 1
ATOM 628 N N . MET A 1 85 ? -0.728 0.386 3.422 1.00 87.31 85 MET A N 1
ATOM 629 C CA . MET A 1 85 ? 0.542 -0.255 3.107 1.00 87.31 85 MET A CA 1
ATOM 630 C C . MET A 1 85 ? 0.383 -0.960 1.763 1.00 87.31 85 MET A C 1
ATOM 632 O O . MET A 1 85 ? -0.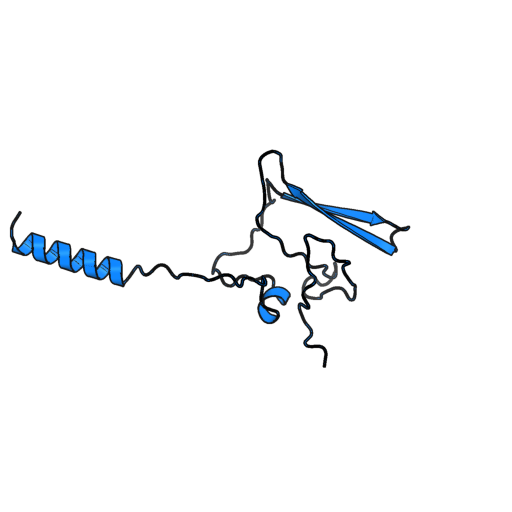543 -1.750 1.587 1.00 87.31 85 MET A O 1
ATOM 636 N N . VAL A 1 86 ? 1.272 -0.664 0.818 1.00 88.88 86 VAL A N 1
ATOM 637 C CA . VAL A 1 86 ? 1.270 -1.258 -0.523 1.00 88.88 86 VAL A CA 1
ATOM 638 C C . VAL A 1 86 ? 2.593 -1.966 -0.754 1.00 88.88 86 VAL A C 1
ATOM 640 O O . VAL A 1 86 ? 3.652 -1.489 -0.355 1.00 88.88 86 VAL A O 1
ATOM 643 N N . GLN A 1 87 ? 2.518 -3.121 -1.409 1.00 90.06 87 GLN A N 1
ATOM 644 C CA . GLN A 1 87 ? 3.676 -3.871 -1.862 1.00 90.06 87 GLN A CA 1
ATOM 645 C C . GLN A 1 87 ? 3.474 -4.309 -3.297 1.00 90.06 87 GLN A C 1
ATOM 647 O O . GLN A 1 87 ? 2.409 -4.810 -3.659 1.00 90.06 87 GLN A O 1
ATOM 652 N N . ALA A 1 88 ? 4.533 -4.196 -4.083 1.00 89.94 88 ALA A N 1
ATOM 653 C CA . ALA A 1 88 ? 4.578 -4.791 -5.399 1.00 89.94 88 ALA A CA 1
ATOM 654 C C . ALA A 1 88 ? 5.239 -6.176 -5.311 1.00 89.94 88 ALA A C 1
ATOM 656 O O . ALA A 1 88 ? 6.327 -6.349 -4.755 1.00 89.94 88 ALA A O 1
ATOM 657 N N . ARG A 1 89 ? 4.538 -7.189 -5.824 1.00 90.44 89 ARG A N 1
ATOM 658 C CA . ARG A 1 89 ? 4.916 -8.606 -5.748 1.00 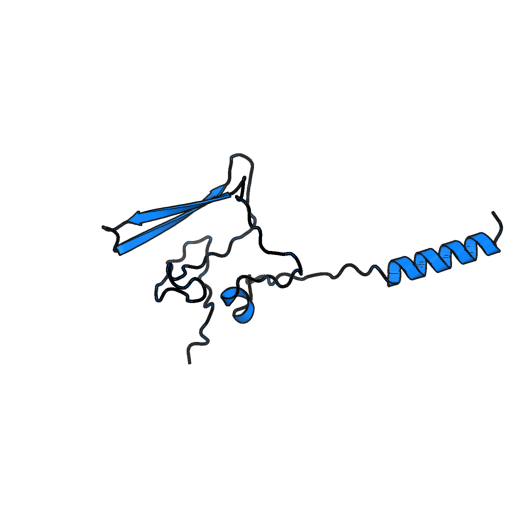90.44 89 ARG A CA 1
ATOM 659 C C . ARG A 1 89 ? 4.966 -9.212 -7.140 1.00 90.44 89 ARG A C 1
ATOM 661 O O . ARG A 1 89 ? 4.227 -8.799 -8.031 1.00 90.44 89 ARG A O 1
ATOM 668 N N . HIS A 1 90 ? 5.823 -10.211 -7.320 1.00 91.12 90 HIS A N 1
ATOM 669 C CA . HIS A 1 90 ? 5.939 -10.906 -8.594 1.00 91.12 90 HIS A CA 1
ATOM 670 C C . HIS A 1 90 ? 4.638 -11.656 -8.919 1.00 91.12 90 HIS A C 1
ATOM 672 O O . HIS A 1 90 ? 4.129 -12.416 -8.094 1.00 91.12 90 HIS A O 1
ATOM 678 N N . ALA A 1 91 ? 4.116 -11.493 -10.138 1.00 89.56 91 ALA A N 1
ATOM 679 C CA . ALA A 1 91 ? 2.832 -12.080 -10.531 1.00 89.56 91 ALA A CA 1
ATOM 680 C C . ALA A 1 91 ? 2.830 -13.617 -10.441 1.00 89.56 91 ALA A C 1
ATOM 682 O O . ALA A 1 91 ? 1.882 -14.203 -9.919 1.00 89.56 91 ALA A O 1
ATOM 683 N N . ALA A 1 92 ? 3.920 -14.263 -10.876 1.00 93.06 92 ALA A N 1
ATOM 684 C CA . ALA A 1 92 ? 4.064 -15.722 -10.819 1.00 93.06 92 ALA A CA 1
ATOM 685 C C . ALA A 1 92 ? 4.506 -16.252 -9.441 1.00 93.06 92 ALA A C 1
ATOM 687 O O . ALA A 1 92 ? 4.380 -17.440 -9.171 1.00 93.06 92 ALA A O 1
ATOM 688 N N . ASN A 1 93 ? 5.039 -15.391 -8.566 1.00 90.06 93 ASN A N 1
ATOM 689 C CA . ASN A 1 93 ? 5.446 -15.775 -7.214 1.00 90.06 93 ASN A CA 1
ATOM 690 C C . ASN A 1 93 ? 5.086 -14.656 -6.237 1.00 90.06 93 ASN A C 1
ATOM 692 O O . ASN A 1 93 ? 5.896 -13.777 -5.946 1.00 90.06 93 ASN A O 1
ATOM 696 N N . ARG A 1 94 ? 3.870 -14.724 -5.691 1.00 86.56 94 ARG A N 1
ATOM 697 C CA . ARG A 1 94 ? 3.345 -13.694 -4.786 1.00 86.56 94 ARG A CA 1
ATOM 698 C C . ARG A 1 94 ? 4.112 -13.588 -3.466 1.00 86.56 94 ARG A C 1
ATOM 700 O O . ARG A 1 94 ? 3.932 -12.605 -2.760 1.00 86.56 94 ARG A O 1
ATOM 707 N N . GLN A 1 95 ? 4.980 -14.541 -3.123 1.00 85.00 95 GLN A N 1
ATOM 708 C CA . GLN A 1 95 ? 5.842 -14.428 -1.942 1.00 85.00 95 GLN A CA 1
ATOM 709 C C . GLN A 1 95 ? 7.065 -13.534 -2.196 1.00 85.00 95 GLN A C 1
ATOM 711 O O . GLN A 1 95 ? 7.615 -12.982 -1.247 1.00 85.00 95 GLN A O 1
ATOM 716 N N . LYS A 1 96 ? 7.459 -13.339 -3.461 1.00 86.56 96 LYS A N 1
ATOM 717 C CA . LYS A 1 96 ? 8.615 -12.530 -3.853 1.00 86.56 96 LYS A CA 1
ATOM 718 C C . LYS A 1 96 ? 8.211 -11.071 -4.095 1.00 86.56 96 LYS A C 1
ATOM 720 O O . LYS A 1 96 ? 7.335 -10.798 -4.917 1.00 86.56 96 LYS A O 1
ATOM 725 N N . LEU A 1 97 ? 8.877 -10.140 -3.410 1.00 87.31 97 LEU A N 1
ATOM 726 C CA . LEU A 1 97 ? 8.802 -8.709 -3.723 1.00 87.31 97 LEU A CA 1
ATOM 727 C C . LEU A 1 97 ? 9.508 -8.421 -5.054 1.00 87.31 97 LEU A C 1
ATOM 729 O O . LEU A 1 97 ? 10.491 -9.086 -5.390 1.00 87.31 97 LEU A O 1
ATOM 733 N N . ILE A 1 98 ? 8.993 -7.464 -5.825 1.00 88.06 98 ILE A N 1
ATOM 734 C CA . ILE A 1 98 ? 9.692 -7.019 -7.038 1.00 88.06 98 ILE A CA 1
ATOM 735 C C . ILE A 1 98 ? 10.956 -6.240 -6.663 1.00 88.06 98 ILE A C 1
ATOM 737 O O . ILE A 1 98 ? 10.980 -5.550 -5.645 1.00 88.06 98 ILE A O 1
ATOM 741 N N . ASP A 1 99 ? 11.981 -6.324 -7.508 1.00 85.25 99 ASP A N 1
ATOM 742 C CA . ASP A 1 99 ? 13.203 -5.525 -7.376 1.00 85.25 99 ASP A CA 1
ATOM 743 C C . ASP A 1 99 ? 13.002 -4.159 -8.050 1.00 85.25 99 ASP A C 1
ATOM 745 O O . ASP A 1 99 ? 13.530 -3.868 -9.120 1.00 85.25 99 ASP A O 1
ATOM 749 N N . GLY A 1 100 ? 12.089 -3.378 -7.474 1.00 86.06 100 GLY A N 1
ATOM 750 C CA . GLY A 1 100 ? 11.689 -2.057 -7.945 1.00 86.06 100 GLY A CA 1
ATOM 751 C C . GLY A 1 100 ? 11.615 -1.065 -6.791 1.00 86.06 100 GLY A C 1
ATOM 752 O O . GLY A 1 100 ? 11.743 -1.432 -5.622 1.00 86.06 100 GLY A O 1
ATOM 753 N N . VAL A 1 101 ? 11.402 0.208 -7.117 1.00 87.75 101 VAL A N 1
ATOM 754 C CA . VAL A 1 101 ? 11.408 1.300 -6.139 1.00 87.75 101 VAL A CA 1
ATOM 755 C C . VAL A 1 101 ? 10.120 2.105 -6.273 1.00 87.75 101 VAL A C 1
ATOM 757 O O . VAL A 1 101 ? 9.704 2.442 -7.378 1.00 87.75 101 VAL A O 1
ATOM 760 N N . PHE A 1 102 ? 9.479 2.392 -5.141 1.00 90.25 102 PHE A N 1
ATOM 761 C CA . PHE A 1 102 ? 8.409 3.385 -5.079 1.00 90.25 102 PHE A CA 1
ATOM 762 C C . PHE A 1 102 ? 9.019 4.781 -4.966 1.00 90.25 102 PHE A C 1
ATOM 764 O O . PHE A 1 102 ? 10.076 4.936 -4.366 1.00 90.25 102 PHE A O 1
ATOM 771 N N . ASN A 1 103 ? 8.333 5.794 -5.488 1.00 89.81 103 ASN A N 1
ATOM 772 C CA . ASN A 1 103 ? 8.650 7.189 -5.198 1.00 89.81 103 ASN A CA 1
ATOM 773 C C . ASN A 1 103 ? 7.670 7.694 -4.135 1.00 89.81 103 ASN A C 1
ATOM 775 O O . ASN A 1 103 ? 6.462 7.520 -4.289 1.00 89.81 103 ASN A O 1
ATOM 779 N N . GLU A 1 104 ? 8.189 8.277 -3.056 1.00 85.19 104 GLU A N 1
ATOM 780 C CA . GLU A 1 104 ? 7.366 8.888 -2.006 1.00 85.19 104 GLU A CA 1
ATOM 781 C C . GLU A 1 104 ? 6.793 10.228 -2.466 1.00 85.19 104 GLU A C 1
ATOM 783 O O . GLU A 1 104 ? 7.405 10.964 -3.243 1.00 85.19 104 GLU A O 1
ATOM 788 N N . ASP A 1 105 ? 5.640 10.568 -1.907 1.00 83.56 105 ASP A N 1
ATOM 789 C CA . ASP A 1 105 ? 5.088 11.914 -1.890 1.00 83.56 105 ASP A CA 1
ATOM 790 C C . ASP A 1 105 ? 4.941 12.413 -0.441 1.00 83.56 105 ASP A C 1
ATOM 792 O O . ASP A 1 105 ? 5.302 11.740 0.522 1.00 83.56 105 ASP A O 1
ATOM 796 N N . LYS A 1 106 ? 4.361 13.601 -0.258 1.00 87.88 106 LYS A N 1
ATOM 797 C CA . LYS A 1 106 ? 4.165 14.206 1.072 1.00 87.88 106 LYS A CA 1
ATOM 798 C C . LYS A 1 106 ? 3.216 13.433 2.011 1.00 87.88 106 LYS A C 1
ATOM 800 O O . LYS A 1 106 ? 3.057 13.839 3.161 1.00 87.88 106 LYS A O 1
ATOM 805 N N . HIS A 1 107 ? 2.541 12.388 1.534 1.00 85.31 107 HIS A N 1
ATOM 806 C CA . HIS A 1 107 ? 1.549 11.605 2.277 1.00 85.31 107 HIS A CA 1
ATOM 807 C C . HIS A 1 107 ? 1.925 10.126 2.403 1.00 85.31 107 HIS A C 1
ATOM 809 O O . HIS A 1 107 ? 1.145 9.332 2.934 1.00 85.31 107 HIS A O 1
ATOM 815 N N . SER A 1 108 ? 3.113 9.749 1.941 1.00 87.75 108 SER A N 1
ATOM 816 C CA . SER A 1 108 ? 3.582 8.374 1.916 1.00 87.75 108 SER A CA 1
ATOM 817 C C . SER A 1 108 ? 5.017 8.275 2.413 1.00 87.75 108 SER A C 1
ATOM 819 O O . SER A 1 108 ? 5.736 9.259 2.541 1.00 87.75 108 SER A O 1
ATOM 821 N N . GLN A 1 109 ? 5.408 7.057 2.766 1.00 87.06 109 GLN A N 1
ATOM 822 C CA . GLN A 1 109 ? 6.7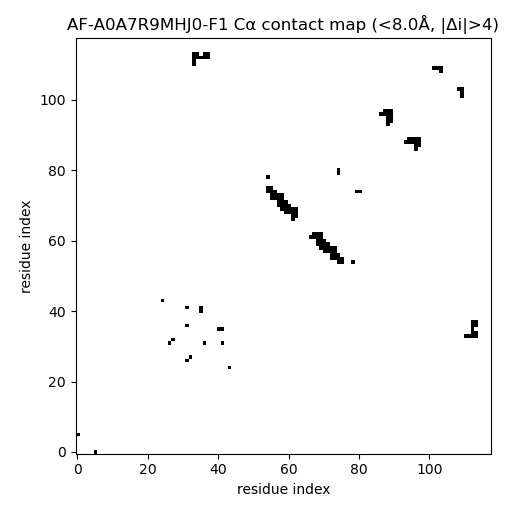72 6.734 3.155 1.00 87.06 109 GLN A CA 1
ATOM 823 C C . GLN A 1 109 ? 7.083 5.307 2.718 1.00 87.06 109 GLN A C 1
ATOM 825 O O . GLN A 1 109 ? 6.287 4.385 2.926 1.00 87.06 109 GLN A O 1
ATOM 830 N N . ILE A 1 110 ? 8.252 5.117 2.128 1.00 88.31 110 ILE A N 1
ATOM 831 C CA . ILE A 1 110 ? 8.811 3.832 1.758 1.00 88.31 110 ILE A CA 1
ATOM 832 C C . ILE A 1 110 ? 9.227 3.131 3.041 1.00 88.31 110 ILE A C 1
ATOM 834 O O . ILE A 1 110 ? 9.766 3.698 4.001 1.00 88.31 110 ILE A O 1
ATOM 838 N N . ARG A 1 111 ? 8.955 1.833 3.049 1.00 84.81 111 ARG A N 1
ATOM 839 C CA . ARG A 1 111 ? 9.409 0.916 4.079 1.00 84.81 111 ARG A CA 1
ATOM 840 C C . ARG A 1 111 ? 10.217 -0.176 3.420 1.00 84.81 111 ARG A C 1
ATOM 842 O O . ARG A 1 111 ? 9.791 -0.771 2.433 1.00 84.81 111 ARG A O 1
ATOM 849 N N . ASN A 1 112 ? 11.391 -0.439 3.979 1.00 81.50 112 ASN A N 1
ATOM 850 C CA . ASN A 1 112 ? 12.181 -1.576 3.555 1.00 81.50 112 ASN A CA 1
ATOM 851 C C . ASN A 1 112 ? 11.566 -2.843 4.161 1.00 81.50 112 ASN A C 1
ATOM 853 O O . ASN A 1 112 ? 11.682 -3.076 5.359 1.00 81.50 112 ASN A O 1
ATOM 857 N N . CYS A 1 113 ? 10.869 -3.626 3.337 1.00 77.88 113 CYS A N 1
ATOM 858 C CA . CYS A 1 113 ? 10.091 -4.789 3.765 1.00 77.88 113 CYS A CA 1
ATOM 859 C C . CYS A 1 113 ? 10.735 -6.115 3.390 1.00 77.88 113 CYS A C 1
ATOM 861 O O . CYS A 1 113 ? 10.086 -6.979 2.809 1.00 77.88 113 CYS A O 1
ATOM 863 N N . GLY A 1 114 ? 12.012 -6.290 3.718 1.00 64.44 114 GLY A N 1
ATOM 864 C CA . GLY A 1 114 ? 12.690 -7.554 3.428 1.00 64.44 114 GLY A CA 1
ATOM 865 C C . GLY A 1 114 ? 14.202 -7.493 3.310 1.00 64.44 114 GLY A C 1
ATOM 866 O O . GLY A 1 114 ? 14.797 -8.520 3.011 1.00 64.44 114 GLY A O 1
ATOM 867 N N . THR A 1 115 ? 14.835 -6.346 3.559 1.00 55.69 115 THR A N 1
ATOM 868 C CA . THR A 1 115 ? 16.293 -6.271 3.679 1.00 55.69 115 THR A CA 1
ATOM 869 C C . THR A 1 115 ? 16.670 -5.306 4.794 1.00 55.69 115 THR A C 1
ATOM 871 O O . THR A 1 115 ? 16.476 -4.103 4.673 1.00 55.69 115 THR A O 1
ATOM 874 N N . ASP A 1 116 ? 17.274 -5.797 5.871 1.00 44.84 116 ASP A N 1
ATOM 875 C CA . ASP A 1 116 ? 18.346 -4.997 6.455 1.00 44.84 116 ASP A CA 1
ATOM 876 C C . ASP A 1 116 ? 19.404 -4.967 5.344 1.00 44.84 116 ASP A C 1
ATOM 878 O O . ASP A 1 116 ? 19.943 -6.015 4.986 1.00 44.84 116 ASP A O 1
ATOM 882 N N . ARG A 1 117 ? 19.597 -3.828 4.670 1.00 38.84 117 ARG A N 1
ATOM 883 C CA . ARG A 1 117 ? 20.758 -3.691 3.786 1.00 38.84 117 ARG A CA 1
ATOM 884 C C . ARG A 1 117 ? 21.985 -3.757 4.697 1.00 38.84 117 ARG A C 1
ATOM 886 O O . ARG A 1 117 ? 22.263 -2.782 5.391 1.00 38.84 117 ARG A O 1
ATOM 893 N N . ALA A 1 118 ? 22.629 -4.920 4.750 1.00 32.78 118 ALA A N 1
ATOM 894 C CA . ALA A 1 118 ? 24.062 -4.997 5.000 1.00 32.78 118 ALA A CA 1
ATOM 895 C C . ALA A 1 118 ? 24.798 -4.464 3.765 1.00 32.78 118 ALA A C 1
ATOM 897 O O . ALA A 1 118 ? 24.288 -4.698 2.642 1.00 32.78 118 ALA A O 1
#

Organism: NCBI:txid334625

Solvent-accessible surface area (backbone atoms only — not comparable to full-atom values): 8162 Å² total; per-residue (Å²): 134,55,71,69,57,54,52,51,51,52,52,51,52,54,51,51,56,68,71,59,62,77,82,81,80,80,79,54,95,85,49,73,53,49,84,38,44,56,70,70,55,86,79,76,86,66,80,80,85,86,68,84,60,90,54,47,48,81,48,77,44,72,35,88,89,60,79,44,69,48,79,45,83,47,57,43,92,96,52,85,76,97,75,85,86,87,82,65,49,33,89,94,41,72,89,41,69,53,100,71,82,85,84,69,55,100,88,55,75,87,73,66,45,79,55,86,82,124

Radius of gyration: 22.7 Å; Cα contacts (8 Å, |Δi|>4): 70; chains: 1; bounding box: 56×30×73 Å

InterPro domains:
  IPR002861 Reeler domain [PF02014] (36-114)

Secondary structure (DSSP, 8-state):
--HHHHHHHHHHHHHHHHH------PPPTT-S-HHHHTTT--SSSPPPP-S--TTEEEEEEEETTTTEEEEEEEE-TT---S------B-SS-TTSBPS--PPP-TT------S----